Protein AF-A0A524L1S5-F1 (afdb_monomer)

Solvent-accessible surface area (backbone atoms only — not comparable to full-atom values): 5435 Å² total; per-residue (Å²): 133,85,81,81,80,80,75,68,76,81,81,67,52,75,66,56,47,50,51,57,49,55,63,69,69,55,66,96,44,78,67,49,53,54,50,49,55,50,50,51,53,50,52,52,39,72,77,48,46,58,50,94,55,57,34,98,87,64,46,72,30,88,37,53,85,41,93,26,76,68,30,49,54,50,51,50,52,54,50,53,50,54,52,54,63,74,76,105
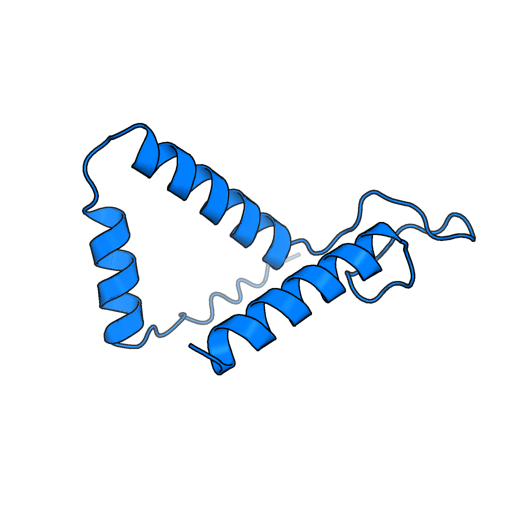
pLDDT: mean 77.1, std 11.75, range [38.56, 91.5]

Secondary structure (DSSP, 8-state):
-------------HHHHHHHHHHHTPPS-HHHHHHHHHHHHHHHHHH---EEEEPTTS-EESSTTSS-HHHHHHHHHHHHHHHHHHH-

Radius of gyration: 17.4 Å; Cα contacts (8 Å, |Δi|>4): 46; chains: 1; bounding box: 39×46×43 Å

Foldseek 3Di:
DDPPDPPPVPDDDPVRVVVVVVLVPDPDDPVNVVVVVVVVVVVVCVVQQWDPDADPVRHGDNHLPPPDPVSVVVVVVVVVVVVVVVVD

Sequence (88 aa):
MPVTSVAEALVLSQEEWRLVRSLREVPPSPLRDRLCDLLEGLVYFAANPRCRELQADGAPCDNVHMPCDRCQKTLDLVGNLRARLREA

Structure (mmCIF, N/CA/C/O backbone):
data_AF-A0A524L1S5-F1
#
_entry.id   AF-A0A524L1S5-F1
#
loop_
_atom_site.group_PDB
_atom_site.id
_atom_site.type_symbol
_atom_site.label_atom_id
_atom_site.label_alt_id
_atom_site.label_comp_id
_atom_site.label_asym_id
_atom_site.label_entity_id
_atom_site.label_seq_id
_atom_site.pdbx_PDB_ins_code
_atom_site.Cartn_x
_atom_site.Cartn_y
_atom_site.Cartn_z
_atom_site.occupancy
_atom_site.B_iso_or_equiv
_atom_site.auth_seq_id
_atom_site.auth_comp_id
_atom_site.auth_asym_id
_atom_site.auth_atom_id
_atom_site.pdbx_PDB_model_num
ATOM 1 N N .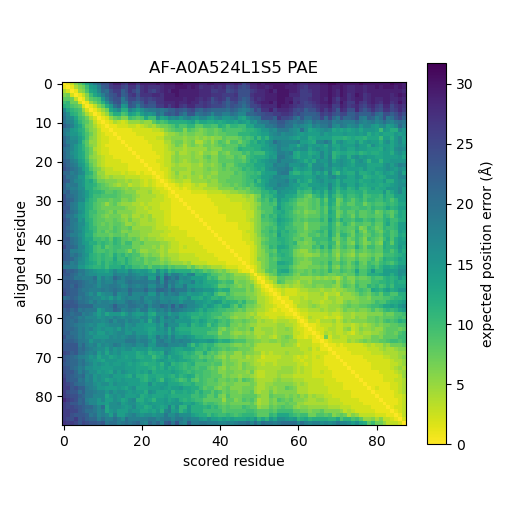 MET A 1 1 ? 8.873 -31.180 -4.985 1.00 38.56 1 MET A N 1
ATOM 2 C CA . MET A 1 1 ? 9.514 -29.973 -4.424 1.00 38.56 1 MET A CA 1
ATOM 3 C C . MET A 1 1 ? 8.618 -29.486 -3.298 1.00 38.56 1 MET A C 1
ATOM 5 O O . MET A 1 1 ? 7.498 -29.094 -3.607 1.00 38.56 1 MET A O 1
ATOM 9 N N . PRO A 1 2 ? 8.998 -29.636 -2.019 1.00 41.12 2 PRO A N 1
ATOM 10 C CA . PRO A 1 2 ? 8.151 -29.195 -0.921 1.00 41.12 2 PRO A CA 1
ATOM 11 C C . PRO A 1 2 ? 8.185 -27.665 -0.871 1.00 41.12 2 PRO A C 1
ATOM 13 O O . PRO A 1 2 ? 9.252 -27.057 -0.887 1.00 41.12 2 PRO A O 1
ATOM 16 N N . VAL A 1 3 ? 7.006 -27.050 -0.871 1.00 48.91 3 VAL A N 1
ATOM 17 C CA . VAL A 1 3 ? 6.845 -25.610 -0.675 1.00 48.91 3 VAL A CA 1
ATOM 18 C C . VAL A 1 3 ? 7.088 -25.362 0.809 1.00 48.91 3 VAL A C 1
ATOM 20 O O . VAL A 1 3 ? 6.247 -25.701 1.641 1.00 48.91 3 VAL A O 1
ATOM 23 N N . THR A 1 4 ? 8.270 -24.869 1.167 1.00 40.91 4 THR A N 1
ATOM 24 C CA . THR A 1 4 ? 8.598 -24.537 2.554 1.00 40.91 4 THR A CA 1
ATOM 25 C C . THR A 1 4 ? 7.787 -23.305 2.947 1.00 40.91 4 THR A C 1
ATOM 27 O O . THR A 1 4 ? 8.140 -22.174 2.625 1.00 40.91 4 THR A O 1
ATOM 30 N N . SER A 1 5 ? 6.644 -23.540 3.588 1.00 49.12 5 SER A N 1
ATOM 31 C CA . SER A 1 5 ? 5.858 -22.521 4.275 1.00 49.12 5 SER A CA 1
ATOM 32 C C . SER A 1 5 ? 6.705 -21.947 5.407 1.00 49.12 5 SER A C 1
ATOM 34 O O . SER A 1 5 ? 6.844 -22.560 6.462 1.00 49.12 5 SER A O 1
ATOM 36 N N . VAL A 1 6 ? 7.282 -20.768 5.188 1.00 47.19 6 VAL A N 1
ATOM 37 C CA . VAL A 1 6 ? 7.741 -19.913 6.284 1.00 47.19 6 VAL A CA 1
ATOM 38 C C . VAL A 1 6 ? 6.565 -19.015 6.648 1.00 47.19 6 VAL A C 1
ATOM 40 O O . VAL A 1 6 ? 6.538 -17.829 6.342 1.00 47.19 6 VAL A O 1
ATOM 43 N N . ALA A 1 7 ? 5.534 -19.604 7.254 1.00 51.75 7 ALA A N 1
ATOM 44 C CA . ALA A 1 7 ? 4.630 -18.830 8.091 1.00 51.75 7 ALA A CA 1
ATOM 45 C C . ALA A 1 7 ? 5.339 -18.640 9.435 1.00 51.75 7 ALA A C 1
ATOM 47 O O . ALA A 1 7 ? 5.029 -19.302 10.424 1.00 51.75 7 ALA A O 1
ATOM 48 N N . GLU A 1 8 ? 6.350 -17.772 9.447 1.00 52.56 8 GLU A N 1
ATOM 49 C CA . GLU A 1 8 ? 6.795 -17.152 10.688 1.00 52.56 8 GLU A CA 1
ATOM 50 C C . GLU A 1 8 ? 5.541 -16.486 11.257 1.00 52.56 8 GLU A C 1
ATOM 52 O O . GLU A 1 8 ? 4.946 -15.621 10.610 1.00 52.56 8 GLU A O 1
ATOM 57 N N . ALA A 1 9 ? 5.030 -17.002 12.375 1.00 57.84 9 ALA A N 1
ATOM 58 C CA . ALA A 1 9 ? 3.815 -16.477 12.972 1.00 57.84 9 ALA A CA 1
ATOM 59 C C . ALA A 1 9 ? 4.083 -15.009 13.311 1.00 57.84 9 ALA A C 1
ATOM 61 O O . ALA A 1 9 ? 4.818 -14.713 14.248 1.00 57.84 9 ALA A O 1
ATOM 62 N N . LEU A 1 10 ? 3.548 -14.101 12.494 1.00 69.88 10 LEU A N 1
ATOM 63 C CA . LEU A 1 10 ? 3.766 -12.671 12.633 1.00 69.88 10 LEU A CA 1
ATOM 64 C C . LEU A 1 10 ? 3.143 -12.236 13.966 1.00 69.88 10 LEU A C 1
ATOM 66 O O . LEU A 1 10 ? 1.921 -12.116 14.086 1.00 69.88 10 LEU A O 1
ATOM 70 N N . VAL A 1 11 ? 3.972 -12.074 14.998 1.00 83.19 11 VAL A N 1
ATOM 71 C CA . VAL A 1 11 ? 3.515 -11.635 16.317 1.00 83.19 11 VAL A CA 1
ATOM 72 C C . VAL A 1 11 ? 3.306 -10.130 16.251 1.00 83.19 11 VAL A C 1
ATOM 74 O O . VAL A 1 11 ? 4.246 -9.355 16.397 1.00 83.19 11 VAL A O 1
ATOM 77 N N . LEU A 1 12 ? 2.062 -9.722 16.006 1.00 81.06 12 LEU A N 1
ATOM 78 C CA . LEU A 1 12 ? 1.671 -8.319 16.080 1.00 81.06 12 LEU A CA 1
ATOM 79 C C . LEU A 1 12 ? 1.714 -7.847 17.540 1.00 81.06 12 LEU A C 1
ATOM 81 O O . LEU A 1 12 ? 1.237 -8.533 18.452 1.00 81.06 12 LEU A O 1
ATOM 85 N N . SER A 1 13 ? 2.234 -6.646 17.756 1.00 88.81 13 SER A N 1
ATOM 86 C CA . SER A 1 13 ? 2.096 -5.906 19.007 1.00 88.81 13 SER A CA 1
ATOM 87 C C . SER A 1 13 ? 0.623 -5.615 19.320 1.00 88.81 13 SER A C 1
ATOM 89 O O . SER A 1 13 ? -0.269 -5.729 18.474 1.00 88.81 13 SER A O 1
ATOM 91 N N . GLN A 1 14 ? 0.333 -5.206 20.556 1.00 87.81 14 GLN A N 1
ATOM 92 C CA . GLN A 1 14 ? -1.039 -4.888 20.959 1.00 87.81 14 GLN A CA 1
ATOM 93 C C . GLN A 1 14 ? -1.635 -3.721 20.150 1.00 87.81 14 GLN A C 1
ATOM 95 O O . GLN A 1 14 ? -2.836 -3.703 19.879 1.00 87.81 14 GLN A O 1
ATOM 100 N N . GLU A 1 15 ? -0.809 -2.747 19.775 1.00 86.50 15 GLU A N 1
ATOM 101 C CA . GLU A 1 15 ? -1.223 -1.581 18.991 1.00 86.50 15 GLU A CA 1
ATOM 102 C C . GLU A 1 15 ? -1.520 -1.966 17.541 1.00 86.50 15 GLU A C 1
ATOM 104 O O . GLU A 1 15 ? -2.569 -1.596 17.012 1.00 86.50 15 GLU A O 1
ATOM 109 N N . GLU A 1 16 ? -0.669 -2.795 16.933 1.00 84.31 16 GLU A N 1
ATOM 110 C CA . GLU A 1 16 ? -0.901 -3.343 15.593 1.00 84.31 16 GLU A CA 1
ATOM 111 C C . GLU A 1 16 ? -2.165 -4.210 15.553 1.00 84.31 16 GLU A C 1
ATOM 113 O O . GLU A 1 16 ? -2.980 -4.081 14.638 1.00 84.31 16 GLU A O 1
ATOM 118 N N . TRP A 1 17 ? -2.401 -5.029 16.583 1.00 87.50 17 TRP A N 1
ATOM 119 C CA . TRP A 1 17 ? -3.643 -5.791 16.715 1.00 87.50 17 TRP A CA 1
ATOM 120 C C . TRP A 1 17 ? -4.877 -4.898 16.805 1.00 87.50 17 TRP A C 1
ATOM 122 O O . TRP A 1 17 ? -5.889 -5.189 16.162 1.00 87.50 17 TRP A O 1
ATOM 132 N N . ARG A 1 18 ? -4.812 -3.809 17.584 1.00 88.62 18 ARG A N 1
ATOM 133 C CA . ARG A 1 18 ? -5.910 -2.836 17.666 1.00 88.62 18 ARG A CA 1
ATOM 134 C C . ARG A 1 18 ? -6.178 -2.204 16.307 1.00 88.62 18 ARG A C 1
ATOM 136 O O . ARG A 1 18 ? -7.335 -2.136 15.912 1.00 88.62 18 ARG A O 1
ATOM 143 N N . LEU A 1 19 ? -5.140 -1.803 15.577 1.00 83.75 19 LEU A N 1
ATOM 144 C CA . LEU A 1 19 ? -5.284 -1.231 14.239 1.00 83.75 19 LEU A CA 1
ATOM 145 C C . LEU A 1 19 ? -5.954 -2.215 13.269 1.00 83.75 19 LEU A C 1
ATOM 147 O O . LEU A 1 19 ? -6.958 -1.873 12.645 1.00 83.75 19 LEU A O 1
ATOM 151 N N . VAL A 1 20 ? -5.443 -3.446 13.177 1.00 83.44 20 VAL A N 1
ATOM 152 C CA . VAL A 1 20 ? -5.999 -4.489 12.297 1.00 83.44 20 VAL A CA 1
ATOM 153 C C . VAL A 1 20 ? -7.458 -4.781 12.646 1.00 83.44 20 VAL A C 1
ATOM 155 O O . VAL A 1 20 ? -8.301 -4.919 11.757 1.00 83.44 20 VAL A O 1
ATOM 158 N N . ARG A 1 21 ? -7.779 -4.849 13.941 1.00 85.38 21 ARG A N 1
ATOM 159 C CA . ARG A 1 21 ? -9.148 -5.060 14.413 1.00 85.38 21 ARG A CA 1
ATOM 160 C C . ARG A 1 21 ? -10.064 -3.895 14.037 1.00 85.38 21 ARG A C 1
ATOM 162 O O . ARG A 1 21 ? -11.120 -4.142 13.464 1.00 85.38 21 ARG A O 1
ATOM 169 N N . SER A 1 22 ? -9.643 -2.656 14.282 1.00 85.12 22 SER A N 1
ATOM 170 C CA . SER A 1 22 ? -10.409 -1.461 13.918 1.00 85.12 22 SER A CA 1
ATOM 171 C C . SER A 1 22 ? -10.692 -1.398 12.419 1.00 85.12 22 SER A C 1
ATOM 173 O O . SER A 1 22 ? -11.806 -1.070 12.031 1.00 85.12 22 SER A O 1
ATOM 175 N N . LEU A 1 23 ? -9.722 -1.771 11.574 1.00 79.44 23 LEU A N 1
ATOM 176 C CA . LEU A 1 23 ? -9.905 -1.839 10.119 1.00 79.44 23 LEU A CA 1
ATOM 177 C C . LEU A 1 23 ? -10.936 -2.901 9.701 1.00 79.44 23 LEU A C 1
ATOM 179 O O . LEU A 1 23 ? -11.708 -2.670 8.773 1.00 79.44 23 LEU A O 1
ATOM 183 N N . ARG A 1 24 ? -10.983 -4.050 10.388 1.00 81.19 24 ARG A N 1
ATOM 184 C CA . ARG A 1 24 ? -11.974 -5.114 10.133 1.00 81.19 24 ARG A CA 1
ATOM 185 C C . ARG A 1 24 ? -13.388 -4.742 10.568 1.00 81.19 24 ARG A C 1
ATOM 187 O O . ARG A 1 24 ? -14.346 -5.201 9.954 1.00 81.19 24 ARG A O 1
ATOM 194 N N . GLU A 1 25 ? -13.512 -3.953 11.628 1.00 87.19 25 GLU A N 1
ATOM 195 C CA . GLU A 1 25 ? -14.800 -3.532 12.187 1.00 87.19 25 GLU A CA 1
ATOM 196 C C . GLU A 1 25 ? -15.426 -2.351 11.416 1.00 87.19 25 GLU A C 1
ATOM 198 O O . GLU A 1 25 ? -16.567 -1.981 11.692 1.00 87.19 25 GLU A O 1
ATOM 203 N N . VAL A 1 26 ? -14.731 -1.784 10.415 1.00 82.69 26 VAL A N 1
ATOM 204 C CA . VAL A 1 26 ? -15.270 -0.707 9.569 1.00 82.69 26 VAL A CA 1
ATOM 205 C C . VAL A 1 26 ? -16.504 -1.203 8.792 1.00 82.69 26 VAL A C 1
ATOM 207 O O . VAL A 1 26 ? -16.394 -2.145 7.995 1.00 82.69 26 VAL A O 1
ATOM 210 N N . PRO A 1 27 ? -17.678 -0.557 8.952 1.00 87.50 27 PRO A N 1
ATOM 211 C CA . PRO A 1 27 ? -18.881 -0.922 8.214 1.00 87.50 27 PRO A CA 1
ATOM 212 C C . PRO A 1 27 ? -18.684 -0.822 6.693 1.00 87.50 27 PRO A C 1
ATOM 214 O O . PRO A 1 27 ? -17.919 0.032 6.227 1.00 87.50 27 PRO A O 1
ATOM 217 N N . PRO A 1 28 ? -19.395 -1.642 5.893 1.00 88.25 28 PRO A N 1
ATOM 218 C CA . PRO A 1 28 ? -19.371 -1.525 4.440 1.00 88.25 28 PRO A CA 1
ATOM 219 C C . PRO A 1 28 ? -19.685 -0.101 3.989 1.00 88.25 28 PRO A C 1
ATOM 221 O O . PRO A 1 28 ? -20.719 0.464 4.341 1.00 88.25 28 PRO A O 1
ATOM 224 N N . SER A 1 29 ? -18.767 0.489 3.232 1.00 90.06 29 SER A N 1
ATOM 225 C CA . SER A 1 29 ? -18.900 1.833 2.683 1.00 90.06 29 SER A CA 1
ATOM 226 C C . SER A 1 29 ? -17.951 1.998 1.493 1.00 90.06 29 SER A C 1
ATOM 228 O O . SER A 1 29 ? -16.908 1.341 1.462 1.00 90.06 29 SER A O 1
ATOM 230 N N . PRO A 1 30 ? -18.232 2.926 0.561 1.00 91.50 30 PRO A N 1
ATOM 231 C CA . PRO A 1 30 ? -17.332 3.194 -0.561 1.00 91.50 30 PRO A CA 1
ATOM 232 C C . PRO A 1 30 ? -15.904 3.558 -0.126 1.00 91.50 30 PRO A C 1
ATOM 234 O O . PRO A 1 30 ? -14.937 3.215 -0.801 1.00 91.50 30 PRO A O 1
ATOM 237 N N . LEU A 1 31 ? -15.757 4.238 1.018 1.00 84.56 31 LEU A N 1
ATOM 238 C CA . LEU A 1 31 ? -14.450 4.587 1.573 1.00 84.56 31 LEU A CA 1
ATOM 239 C C . LEU A 1 31 ? -13.703 3.354 2.095 1.00 84.56 31 LEU A C 1
ATOM 241 O O . LEU A 1 31 ? -12.503 3.234 1.853 1.00 84.56 31 LEU A O 1
ATOM 245 N N . ARG A 1 32 ? -14.403 2.440 2.782 1.00 86.50 32 ARG A N 1
ATO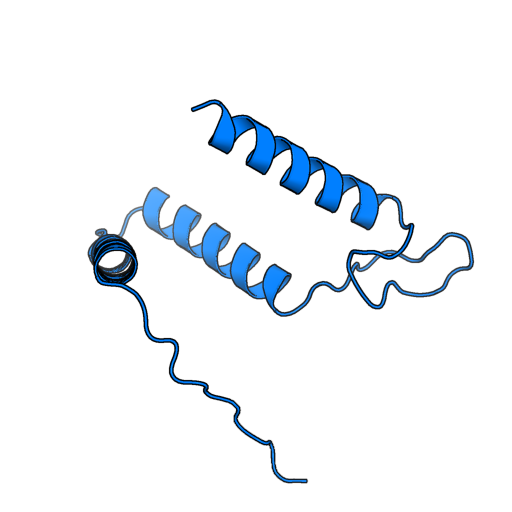M 246 C CA . ARG A 1 32 ? -13.825 1.166 3.228 1.00 86.50 32 ARG A CA 1
ATOM 247 C C . ARG A 1 32 ? -13.305 0.375 2.037 1.00 86.50 32 ARG A C 1
ATOM 249 O O . ARG A 1 32 ? -12.168 -0.073 2.073 1.00 86.50 32 A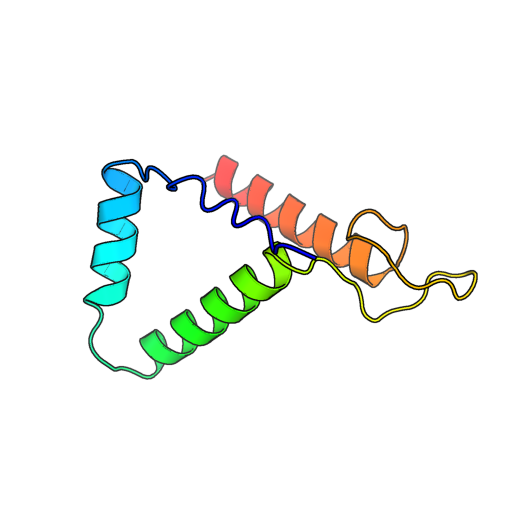RG A O 1
ATOM 256 N N . ASP A 1 33 ? -14.111 0.242 0.990 1.00 87.12 33 ASP A N 1
ATOM 257 C CA . ASP A 1 33 ? -13.739 -0.548 -0.184 1.00 87.12 33 ASP A CA 1
ATOM 258 C C . ASP A 1 33 ? -12.508 0.061 -0.876 1.00 87.12 33 ASP A C 1
ATOM 260 O O . ASP A 1 33 ? -11.539 -0.641 -1.152 1.00 87.12 33 ASP A O 1
ATOM 264 N N . ARG A 1 34 ? -12.458 1.395 -1.004 1.00 85.81 34 ARG A N 1
ATOM 265 C CA . ARG A 1 34 ? -11.281 2.104 -1.529 1.00 85.81 34 ARG A CA 1
ATOM 266 C C . ARG A 1 34 ? -10.023 1.895 -0.680 1.00 85.81 34 ARG A C 1
ATOM 268 O O . ARG A 1 34 ? -8.922 1.809 -1.221 1.00 85.81 34 ARG A O 1
ATOM 275 N N . LEU A 1 35 ? -10.173 1.858 0.644 1.00 84.06 35 LEU A N 1
ATOM 276 C CA . LEU A 1 35 ? -9.070 1.594 1.565 1.00 84.06 35 LEU A CA 1
ATOM 277 C C . LEU A 1 35 ? -8.590 0.141 1.454 1.00 84.06 35 LEU A C 1
ATOM 279 O O . LEU A 1 35 ? -7.385 -0.092 1.457 1.00 84.06 35 LEU A O 1
ATOM 283 N N . CYS A 1 36 ? -9.509 -0.818 1.318 1.00 85.12 36 CYS A N 1
ATOM 284 C CA . CYS A 1 36 ? -9.183 -2.220 1.069 1.00 85.12 36 CYS A CA 1
ATOM 285 C C . CYS A 1 36 ? -8.401 -2.389 -0.239 1.00 85.12 36 CYS A C 1
ATOM 287 O O . CYS A 1 36 ? -7.325 -2.979 -0.198 1.00 85.12 36 CYS A O 1
ATOM 289 N N . ASP A 1 37 ? -8.864 -1.795 -1.345 1.00 85.06 37 ASP A N 1
ATOM 290 C CA . ASP A 1 37 ? -8.163 -1.827 -2.639 1.00 85.06 37 ASP A CA 1
ATOM 291 C C . ASP A 1 37 ? -6.734 -1.271 -2.522 1.00 85.06 37 ASP A C 1
ATOM 293 O O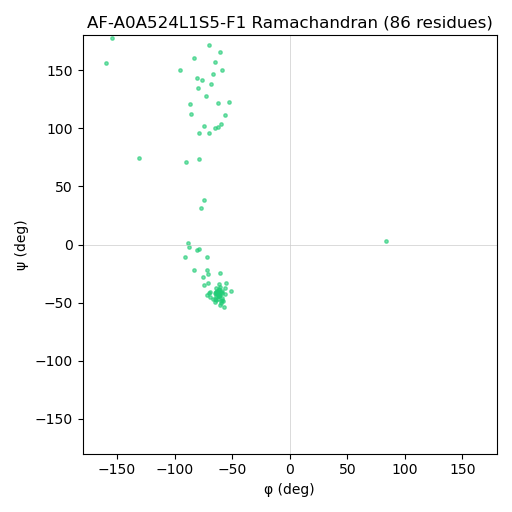 . ASP A 1 37 ? -5.775 -1.824 -3.067 1.00 85.06 37 ASP A O 1
ATOM 297 N N . LEU A 1 38 ? -6.577 -0.162 -1.788 1.00 83.50 38 LEU A N 1
ATOM 298 C CA . LEU A 1 38 ? -5.275 0.461 -1.563 1.00 83.50 38 LEU A CA 1
ATOM 299 C C . LEU A 1 38 ? -4.347 -0.451 -0.751 1.00 83.50 38 LEU A C 1
ATOM 301 O O . LEU A 1 38 ? -3.180 -0.613 -1.112 1.00 83.50 38 LEU A O 1
ATOM 305 N N . LEU A 1 39 ? -4.847 -1.029 0.345 1.00 83.19 39 LEU A N 1
ATOM 306 C CA . LEU A 1 39 ? -4.075 -1.929 1.201 1.00 83.19 39 LEU A CA 1
ATOM 307 C C . LEU A 1 39 ? -3.690 -3.211 0.459 1.00 83.19 39 LEU A C 1
ATOM 309 O O . LEU A 1 39 ? -2.545 -3.643 0.561 1.00 83.19 39 LEU A O 1
ATOM 313 N N . GLU A 1 40 ? -4.600 -3.787 -0.324 1.00 82.31 40 GLU A N 1
ATOM 314 C CA . GLU A 1 40 ? -4.327 -4.963 -1.149 1.00 82.31 40 GLU A CA 1
ATOM 315 C C . GLU A 1 40 ? -3.248 -4.666 -2.196 1.00 82.31 40 GLU A C 1
ATOM 317 O O . GLU A 1 40 ? -2.268 -5.406 -2.305 1.00 82.31 40 GLU A O 1
ATOM 322 N N . GLY A 1 41 ? -3.359 -3.533 -2.898 1.00 78.69 41 GLY A N 1
ATOM 323 C CA . GLY A 1 41 ? -2.342 -3.086 -3.849 1.00 78.69 41 GLY A CA 1
ATOM 324 C C . GLY A 1 41 ? -0.973 -2.866 -3.197 1.00 78.69 41 GLY A C 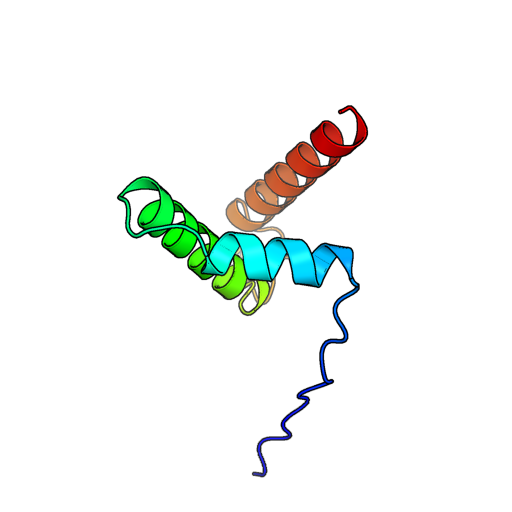1
ATOM 325 O O . GLY A 1 41 ? 0.052 -3.264 -3.757 1.00 78.69 41 GLY A O 1
ATOM 326 N N . LEU A 1 42 ? -0.945 -2.283 -1.995 1.00 79.75 42 LEU A N 1
ATOM 327 C CA . LEU A 1 42 ? 0.287 -2.057 -1.240 1.00 79.75 42 LEU A CA 1
ATOM 328 C C . LEU A 1 42 ? 0.935 -3.374 -0.792 1.00 79.75 42 LEU A C 1
ATOM 330 O O . LEU A 1 42 ? 2.139 -3.550 -0.974 1.00 79.75 42 LEU A O 1
ATOM 334 N N . VAL A 1 43 ? 0.150 -4.303 -0.239 1.00 79.75 43 VAL A N 1
ATOM 335 C CA . VAL A 1 43 ? 0.628 -5.629 0.183 1.00 79.75 43 VAL A CA 1
ATOM 336 C C . VAL A 1 43 ? 1.152 -6.413 -1.017 1.00 79.75 43 VAL A C 1
ATOM 338 O O . VAL A 1 43 ? 2.241 -6.984 -0.948 1.00 79.75 43 VAL A O 1
ATOM 341 N N . TYR A 1 44 ? 0.427 -6.394 -2.138 1.00 75.06 44 TYR A N 1
ATOM 342 C CA . TYR A 1 44 ? 0.859 -7.046 -3.369 1.00 75.06 44 TYR A CA 1
ATOM 343 C C . TYR A 1 44 ? 2.200 -6.493 -3.863 1.00 75.06 44 TYR A C 1
ATOM 345 O O . TYR A 1 44 ? 3.096 -7.271 -4.195 1.00 75.06 44 TYR A O 1
ATOM 353 N N . PHE A 1 45 ? 2.357 -5.165 -3.878 1.00 72.44 45 PHE A N 1
ATOM 354 C CA . PHE A 1 45 ? 3.604 -4.511 -4.273 1.00 72.44 45 PHE A CA 1
ATOM 355 C C . PHE A 1 45 ? 4.761 -4.847 -3.324 1.00 72.44 45 PHE A C 1
ATOM 357 O O . PHE A 1 45 ? 5.852 -5.171 -3.786 1.00 72.44 45 PHE A O 1
ATOM 364 N N . ALA A 1 46 ? 4.527 -4.819 -2.008 1.00 72.69 46 ALA A N 1
ATOM 365 C CA . ALA A 1 46 ? 5.541 -5.164 -1.014 1.00 72.69 46 ALA A CA 1
ATOM 366 C C . ALA A 1 46 ? 6.017 -6.621 -1.151 1.00 72.69 46 ALA A C 1
ATOM 368 O O . ALA A 1 46 ? 7.210 -6.891 -1.033 1.00 72.69 46 ALA A O 1
ATOM 369 N N . ALA A 1 47 ? 5.102 -7.549 -1.449 1.00 70.38 47 ALA A N 1
ATOM 370 C CA . ALA A 1 47 ? 5.428 -8.954 -1.687 1.00 70.38 47 ALA A CA 1
ATOM 371 C C . ALA A 1 47 ? 6.075 -9.200 -3.064 1.00 70.38 47 ALA A C 1
ATOM 373 O O . ALA A 1 47 ? 6.845 -10.145 -3.226 1.00 70.38 47 ALA A O 1
ATOM 374 N N . 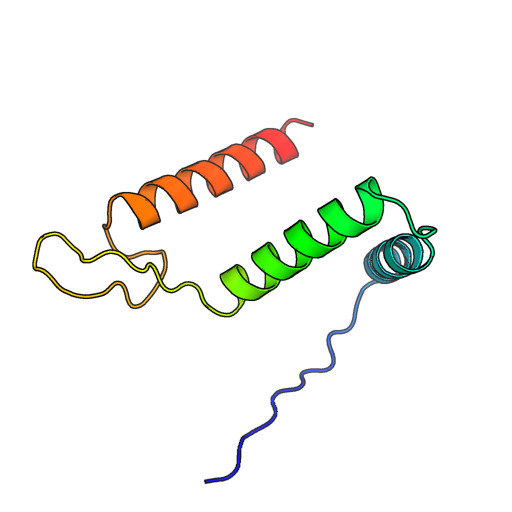ASN A 1 48 ? 5.769 -8.365 -4.061 1.00 68.75 48 ASN A N 1
ATOM 375 C CA . ASN A 1 48 ? 6.235 -8.511 -5.439 1.00 68.75 48 ASN A CA 1
ATOM 376 C C . ASN A 1 48 ? 6.809 -7.184 -5.962 1.00 68.75 48 ASN A C 1
ATOM 378 O O . ASN A 1 48 ? 6.181 -6.540 -6.808 1.00 68.75 48 ASN A O 1
ATOM 382 N N . PRO A 1 49 ? 8.021 -6.788 -5.528 1.00 64.38 49 PRO A N 1
ATOM 383 C CA . PRO A 1 49 ? 8.656 -5.521 -5.902 1.00 64.38 49 PRO A CA 1
ATOM 384 C C . PRO A 1 49 ? 9.206 -5.530 -7.343 1.00 64.38 49 PRO A C 1
ATOM 386 O O . PRO A 1 49 ? 10.291 -5.019 -7.616 1.00 64.38 49 PRO A O 1
ATOM 389 N N . ARG A 1 50 ? 8.488 -6.148 -8.287 1.00 67.31 50 ARG A N 1
ATOM 390 C CA . ARG A 1 50 ? 8.883 -6.231 -9.695 1.00 67.31 50 ARG A CA 1
ATOM 391 C C . ARG A 1 50 ? 8.388 -4.994 -10.427 1.00 67.31 50 ARG A C 1
ATOM 393 O O . ARG A 1 50 ? 7.184 -4.734 -10.485 1.00 67.31 50 ARG A O 1
ATOM 400 N N . CYS A 1 51 ? 9.310 -4.247 -11.021 1.00 72.94 51 CYS A N 1
ATOM 401 C CA . CYS A 1 51 ? 8.941 -3.207 -11.969 1.00 72.94 51 CYS A CA 1
ATOM 402 C C . CYS A 1 51 ? 8.639 -3.855 -13.326 1.00 72.94 51 CYS A C 1
ATOM 404 O O . CYS A 1 51 ? 9.383 -4.720 -13.780 1.00 72.94 51 CYS A O 1
ATOM 406 N N . ARG A 1 52 ? 7.538 -3.449 -13.972 1.00 68.75 52 ARG A N 1
ATOM 407 C CA . ARG A 1 52 ? 7.167 -3.927 -15.319 1.00 68.75 52 ARG A CA 1
ATOM 408 C C . ARG A 1 52 ? 7.948 -3.237 -16.444 1.00 68.75 52 ARG A C 1
ATOM 410 O O . ARG A 1 52 ? 7.738 -3.574 -17.602 1.00 68.75 52 ARG A O 1
ATOM 417 N N . GLU A 1 53 ? 8.789 -2.263 -16.107 1.00 74.50 53 GLU A N 1
ATOM 418 C CA . GLU A 1 53 ? 9.647 -1.565 -17.064 1.00 74.50 53 GLU A CA 1
ATOM 419 C C . GLU A 1 53 ? 10.933 -2.349 -17.328 1.00 74.50 53 GLU A C 1
ATOM 421 O O . GLU A 1 53 ? 11.355 -3.182 -16.519 1.00 74.50 53 GLU A O 1
ATOM 426 N N . LEU A 1 54 ? 11.567 -2.023 -18.450 1.00 77.00 54 LEU A N 1
ATOM 427 C CA . LEU A 1 54 ? 12.927 -2.442 -18.754 1.00 77.00 54 LEU A CA 1
ATOM 428 C C . LEU A 1 54 ? 13.913 -1.344 -18.340 1.00 77.00 54 LEU A C 1
ATOM 430 O O . LEU A 1 54 ? 13.597 -0.153 -18.348 1.00 77.00 54 LEU A O 1
ATOM 434 N N . GLN A 1 55 ? 15.113 -1.762 -17.969 1.00 79.44 55 GLN A N 1
ATOM 435 C CA . GLN A 1 55 ? 16.268 -0.895 -17.781 1.00 79.44 55 GLN A CA 1
ATOM 436 C C . GLN A 1 55 ? 16.763 -0.357 -19.134 1.00 79.44 55 GLN A C 1
ATOM 438 O O . GLN A 1 55 ? 16.311 -0.789 -20.196 1.00 79.44 55 GLN A O 1
ATOM 443 N N . ALA A 1 56 ? 17.706 0.590 -19.109 1.00 78.94 56 ALA A N 1
ATOM 444 C CA . ALA A 1 56 ? 18.246 1.212 -20.323 1.00 78.94 56 ALA A CA 1
ATOM 445 C C . ALA A 1 56 ? 18.924 0.209 -21.281 1.00 78.94 56 ALA A C 1
ATOM 447 O O . ALA A 1 56 ? 18.997 0.454 -22.482 1.00 78.94 56 ALA A O 1
ATOM 448 N N . ASP A 1 57 ? 19.392 -0.922 -20.755 1.00 80.81 57 ASP A N 1
ATOM 449 C CA . ASP A 1 57 ? 19.972 -2.042 -21.500 1.00 80.81 57 ASP A CA 1
ATOM 450 C C . ASP A 1 57 ? 18.928 -3.080 -21.964 1.00 80.81 57 ASP A C 1
ATOM 452 O O . ASP A 1 57 ? 19.278 -4.076 -22.596 1.00 80.81 57 ASP A O 1
ATOM 456 N N . GLY A 1 58 ? 17.644 -2.855 -21.670 1.00 80.31 58 GLY A N 1
ATOM 457 C CA . GLY A 1 58 ? 16.551 -3.765 -21.997 1.00 80.31 58 GLY A CA 1
ATOM 458 C C . GLY A 1 58 ? 16.342 -4.902 -20.991 1.00 80.31 58 GLY A C 1
ATOM 459 O O . GLY A 1 58 ? 15.466 -5.736 -21.220 1.00 80.31 58 GLY A O 1
ATOM 460 N N . ALA A 1 59 ? 17.093 -4.959 -19.885 1.00 80.56 59 ALA A N 1
ATOM 461 C CA . ALA A 1 59 ? 16.902 -5.977 -18.856 1.00 80.56 59 ALA A CA 1
ATOM 462 C C . ALA A 1 59 ? 15.661 -5.680 -17.986 1.00 80.56 59 ALA A C 1
ATOM 464 O O . ALA A 1 59 ? 15.407 -4.521 -17.650 1.00 80.56 59 ALA A O 1
ATOM 465 N N . PRO A 1 60 ? 14.877 -6.693 -17.572 1.00 77.94 60 PRO A N 1
ATOM 466 C CA . PRO A 1 60 ? 13.804 -6.489 -16.603 1.00 77.94 60 PRO A CA 1
ATOM 467 C C . PRO A 1 60 ? 14.369 -6.063 -15.241 1.00 77.94 60 PRO A C 1
ATOM 469 O O . PRO A 1 60 ? 15.525 -6.325 -14.907 1.00 77.94 60 PRO A O 1
ATOM 472 N N . CYS A 1 61 ? 13.553 -5.402 -14.425 1.00 79.00 61 CYS A N 1
ATOM 473 C CA . CYS A 1 61 ? 13.945 -5.072 -13.058 1.00 79.00 61 CYS A CA 1
ATOM 474 C C . CYS A 1 61 ? 13.630 -6.230 -12.107 1.00 79.00 61 CYS A C 1
ATOM 476 O O . CYS A 1 61 ? 12.462 -6.485 -11.800 1.00 79.00 61 CYS A O 1
ATOM 478 N N . ASP A 1 62 ? 14.667 -6.870 -11.573 1.00 73.50 62 ASP A N 1
ATOM 479 C CA . ASP A 1 62 ? 14.509 -7.969 -10.613 1.00 73.50 62 ASP A CA 1
ATOM 480 C C . ASP A 1 62 ? 14.008 -7.501 -9.236 1.00 73.50 62 ASP A C 1
ATOM 482 O O . ASP A 1 62 ? 13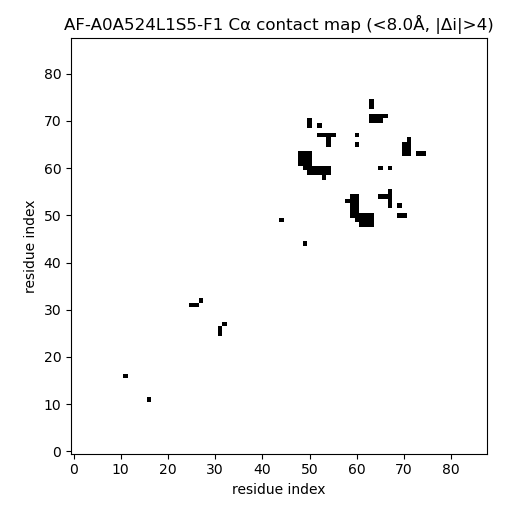.385 -8.269 -8.500 1.00 73.50 62 ASP A O 1
ATOM 486 N N . ASN A 1 63 ? 14.256 -6.235 -8.882 1.00 74.50 63 ASN A N 1
ATOM 487 C CA . ASN A 1 63 ? 13.760 -5.593 -7.664 1.00 74.50 63 ASN A CA 1
ATOM 488 C C . ASN A 1 63 ? 13.663 -4.057 -7.817 1.00 74.50 63 ASN A C 1
ATOM 490 O O . ASN A 1 63 ? 14.034 -3.485 -8.844 1.00 74.50 63 ASN A O 1
ATOM 494 N N . VAL A 1 64 ? 13.169 -3.378 -6.776 1.00 72.50 64 VAL A N 1
ATOM 495 C CA . VAL A 1 64 ? 12.960 -1.916 -6.750 1.00 72.50 64 VAL A CA 1
ATOM 496 C C . VAL A 1 64 ? 14.236 -1.074 -6.667 1.00 72.50 64 VAL A C 1
ATOM 498 O O . VAL A 1 64 ? 14.150 0.134 -6.847 1.00 72.50 64 VAL A O 1
ATOM 501 N N . HIS A 1 65 ? 15.403 -1.667 -6.407 1.00 78.56 65 HIS A N 1
ATOM 502 C CA . HIS A 1 65 ? 16.687 -0.954 -6.359 1.00 78.56 65 HIS A CA 1
ATOM 503 C C . HIS A 1 65 ? 17.376 -0.856 -7.723 1.00 78.56 65 HIS A C 1
ATOM 505 O O . HIS A 1 65 ? 18.439 -0.247 -7.824 1.00 78.56 65 HIS A O 1
ATOM 511 N N . MET A 1 66 ? 16.787 -1.440 -8.770 1.00 80.94 66 MET A N 1
ATOM 512 C CA . MET A 1 66 ? 17.314 -1.314 -10.127 1.00 80.94 66 MET A CA 1
ATOM 513 C C . MET A 1 66 ? 17.186 0.136 -10.621 1.00 80.94 66 MET A C 1
ATOM 515 O O . MET A 1 66 ? 16.203 0.803 -10.288 1.00 80.94 66 MET A O 1
ATOM 519 N N . PRO A 1 67 ? 18.128 0.632 -11.445 1.00 77.69 67 PRO A N 1
ATOM 520 C CA . PRO A 1 67 ? 18.232 2.047 -11.822 1.00 77.69 67 PRO A CA 1
ATOM 521 C C . PRO A 1 67 ? 17.199 2.479 -12.880 1.00 77.69 67 PRO A C 1
ATOM 523 O O . PRO A 1 67 ? 17.468 3.331 -13.721 1.00 77.69 67 PRO A O 1
ATOM 526 N N . CYS A 1 68 ? 16.013 1.873 -12.884 1.00 85.81 68 CYS A N 1
ATOM 527 C CA . CYS A 1 68 ? 14.951 2.217 -13.816 1.00 85.81 68 CYS A CA 1
ATOM 528 C C . CYS A 1 68 ? 14.194 3.470 -13.347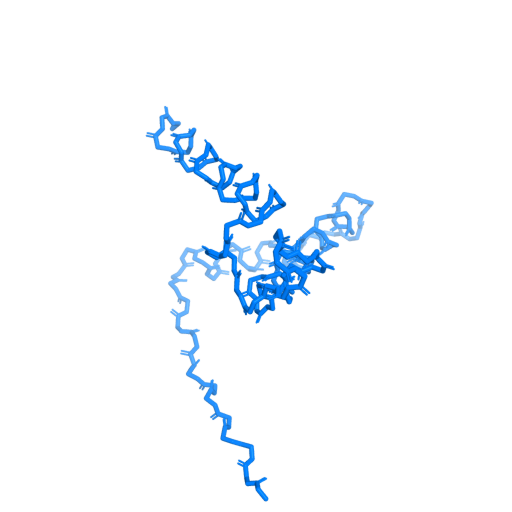 1.00 85.81 68 CYS A C 1
ATOM 530 O O . CYS A 1 68 ? 13.911 3.608 -12.155 1.00 85.81 68 CYS A O 1
ATOM 532 N N . ASP A 1 69 ? 13.765 4.336 -14.272 1.00 81.94 69 ASP A N 1
ATOM 533 C CA . ASP A 1 69 ? 13.052 5.587 -13.951 1.00 81.94 69 ASP A CA 1
ATOM 534 C C . ASP A 1 69 ? 11.864 5.382 -13.003 1.00 81.94 69 ASP A C 1
ATOM 536 O O . ASP A 1 69 ? 11.604 6.177 -12.099 1.00 81.94 69 ASP A O 1
ATOM 540 N N . ARG A 1 70 ? 11.114 4.297 -13.204 1.00 80.81 70 ARG A N 1
ATOM 541 C CA . ARG A 1 70 ? 9.931 3.982 -12.398 1.00 80.81 70 ARG A CA 1
ATOM 542 C C . ARG A 1 70 ? 10.289 3.461 -11.005 1.00 80.81 70 ARG A C 1
ATOM 544 O O . ARG A 1 70 ? 9.586 3.766 -10.041 1.00 80.81 70 ARG A O 1
ATOM 551 N N . CYS A 1 71 ? 11.380 2.713 -10.901 1.00 81.75 71 CYS A N 1
ATOM 552 C CA . CYS A 1 71 ? 11.941 2.198 -9.659 1.00 81.75 71 CYS A CA 1
ATOM 553 C C . CYS A 1 71 ? 12.417 3.373 -8.796 1.00 81.75 71 CYS A C 1
ATOM 555 O O . CYS A 1 71 ? 11.981 3.522 -7.655 1.00 81.75 71 CYS A O 1
ATOM 557 N N . GLN A 1 72 ? 13.189 4.278 -9.408 1.00 84.00 72 GLN A N 1
ATOM 558 C CA . GLN A 1 72 ? 13.699 5.498 -8.790 1.00 84.00 72 GLN A CA 1
ATOM 559 C C . GLN A 1 72 ? 12.558 6.375 -8.257 1.00 84.00 72 GLN A C 1
ATOM 561 O O . GLN A 1 72 ? 12.494 6.642 -7.060 1.00 84.00 72 GLN A O 1
ATOM 566 N N . LYS A 1 73 ? 11.571 6.703 -9.107 1.00 82.50 73 LYS A N 1
ATOM 567 C CA . LYS A 1 73 ? 10.392 7.495 -8.706 1.00 82.50 73 LYS A CA 1
ATOM 568 C C . LYS A 1 73 ? 9.628 6.873 -7.539 1.00 82.50 73 LYS A C 1
ATOM 570 O O . LYS A 1 73 ? 9.108 7.592 -6.690 1.00 82.50 73 LYS A O 1
ATOM 575 N N . THR A 1 74 ? 9.533 5.545 -7.499 1.00 80.75 74 THR A N 1
ATOM 576 C CA . THR A 1 74 ? 8.836 4.840 -6.416 1.00 80.75 74 THR A CA 1
ATOM 577 C C . THR A 1 74 ? 9.605 4.956 -5.102 1.00 80.75 74 THR A C 1
ATOM 579 O O . THR A 1 74 ? 9.008 5.273 -4.072 1.00 80.75 74 THR A O 1
ATOM 582 N N . LEU A 1 75 ? 10.925 4.751 -5.132 1.00 84.06 75 LEU A N 1
ATOM 583 C CA . LEU A 1 75 ? 11.783 4.911 -3.958 1.00 84.06 75 LEU A CA 1
ATOM 584 C C . LEU A 1 75 ? 11.780 6.354 -3.441 1.00 84.06 75 LEU A C 1
ATOM 586 O O . LEU A 1 75 ? 11.664 6.556 -2.232 1.00 84.06 75 LEU A O 1
ATOM 590 N N . ASP A 1 76 ? 11.814 7.340 -4.337 1.00 85.38 76 ASP A N 1
ATOM 591 C CA . ASP A 1 76 ? 11.748 8.759 -3.978 1.00 85.38 76 ASP A CA 1
ATOM 592 C C . ASP A 1 76 ? 10.429 9.092 -3.271 1.00 85.38 76 ASP A C 1
ATOM 594 O O . ASP A 1 76 ? 10.410 9.771 -2.244 1.00 85.38 76 ASP A O 1
ATOM 598 N N . LEU A 1 77 ? 9.308 8.570 -3.776 1.00 82.31 77 LEU A N 1
ATOM 599 C CA . LEU A 1 77 ? 7.988 8.796 -3.188 1.00 82.31 77 LEU A CA 1
ATOM 600 C C . LEU A 1 77 ? 7.896 8.194 -1.776 1.00 82.31 77 LEU A C 1
ATOM 602 O O . LEU A 1 77 ? 7.415 8.855 -0.853 1.00 82.31 77 LEU A O 1
ATOM 606 N N . VAL A 1 78 ? 8.425 6.982 -1.578 1.00 82.31 78 VAL A N 1
ATOM 607 C CA . VAL A 1 78 ? 8.522 6.347 -0.251 1.00 82.31 78 VAL A CA 1
ATOM 608 C C . VAL A 1 78 ? 9.451 7.134 0.679 1.00 82.31 78 VAL A C 1
ATOM 610 O O . VAL A 1 78 ? 9.131 7.313 1.857 1.00 82.31 78 VAL A O 1
ATOM 613 N N . GLY A 1 79 ? 10.578 7.634 0.166 1.00 85.25 79 GLY A N 1
ATOM 614 C CA . GLY A 1 79 ? 11.501 8.495 0.907 1.00 85.25 79 GLY A CA 1
ATOM 615 C C . GLY A 1 79 ? 10.825 9.772 1.408 1.00 85.25 79 GLY A C 1
ATOM 616 O O . GLY A 1 79 ? 10.891 10.081 2.598 1.00 85.25 79 GLY A O 1
ATOM 617 N N . ASN A 1 80 ? 10.088 10.453 0.529 1.00 81.75 80 ASN A N 1
ATOM 618 C CA . ASN A 1 80 ? 9.346 11.672 0.851 1.00 81.75 80 ASN A CA 1
ATOM 619 C C . ASN A 1 80 ? 8.227 11.429 1.874 1.00 81.75 80 ASN A C 1
ATOM 621 O O . ASN A 1 80 ? 8.042 12.225 2.794 1.00 81.75 80 ASN A O 1
ATOM 625 N N . LEU A 1 81 ? 7.495 10.315 1.759 1.00 78.31 81 LEU A N 1
ATOM 626 C CA . LEU A 1 81 ? 6.486 9.929 2.752 1.00 78.31 81 LEU A CA 1
ATOM 627 C C . LEU A 1 81 ? 7.111 9.705 4.135 1.00 78.31 81 LEU A C 1
ATOM 629 O O . LEU A 1 81 ? 6.580 10.191 5.132 1.00 78.31 81 LEU A O 1
ATOM 633 N N . ARG A 1 82 ? 8.257 9.014 4.205 1.00 81.00 82 ARG A N 1
ATOM 634 C CA . ARG A 1 82 ? 8.980 8.800 5.469 1.00 81.00 82 ARG A CA 1
ATOM 635 C C . ARG A 1 82 ? 9.467 10.101 6.094 1.00 81.00 82 ARG A C 1
ATOM 637 O O . ARG A 1 82 ? 9.397 10.217 7.312 1.00 81.00 82 ARG A O 1
ATOM 644 N N . ALA A 1 83 ? 9.959 11.046 5.293 1.00 84.56 83 ALA A N 1
ATOM 645 C CA . ALA A 1 83 ? 10.392 12.350 5.793 1.00 84.56 83 ALA A CA 1
ATOM 646 C C . ALA A 1 83 ? 9.227 13.084 6.473 1.00 84.56 83 ALA A C 1
ATOM 648 O O . ALA A 1 83 ? 9.315 13.425 7.648 1.00 84.56 83 ALA A O 1
ATOM 649 N N . ARG A 1 84 ? 8.083 13.177 5.787 1.00 81.81 84 ARG A N 1
ATOM 650 C CA . ARG A 1 84 ? 6.882 13.841 6.316 1.00 81.81 84 ARG A CA 1
ATOM 651 C C . ARG A 1 84 ? 6.337 13.201 7.591 1.00 81.81 84 ARG A C 1
ATOM 653 O O . ARG A 1 84 ? 5.852 13.911 8.457 1.00 81.81 84 ARG A O 1
ATOM 660 N N . LEU A 1 85 ? 6.405 11.874 7.711 1.00 77.50 85 LEU A N 1
ATOM 661 C CA . LEU A 1 85 ? 5.962 11.165 8.918 1.00 77.50 85 LEU A CA 1
ATOM 662 C C . LEU A 1 85 ? 6.890 11.366 10.123 1.00 77.50 85 LEU A C 1
ATOM 664 O O . LEU A 1 85 ? 6.455 11.144 11.242 1.00 77.50 85 LEU A O 1
ATOM 668 N N . ARG A 1 86 ? 8.159 11.736 9.918 1.00 77.19 86 ARG A N 1
ATOM 669 C CA . ARG A 1 86 ? 9.088 12.057 11.018 1.00 77.19 86 ARG A CA 1
ATOM 670 C C . ARG A 1 86 ? 8.944 13.492 11.515 1.00 77.19 86 ARG A C 1
ATOM 672 O O . ARG A 1 86 ? 9.400 13.800 12.609 1.00 77.19 86 ARG A O 1
ATOM 679 N N . GLU A 1 87 ? 8.387 14.355 10.676 1.00 74.38 87 GLU A N 1
ATOM 680 C CA . GLU A 1 87 ? 8.159 15.775 10.949 1.00 74.38 87 GLU A CA 1
ATOM 681 C C . GLU A 1 87 ? 6.772 16.048 11.562 1.00 74.38 87 GLU A C 1
ATOM 683 O O . GLU A 1 87 ? 6.524 17.168 12.007 1.00 74.38 87 GLU A O 1
ATOM 688 N N . ALA A 1 88 ? 5.881 15.049 11.564 1.00 56.25 88 ALA A N 1
ATOM 689 C CA . ALA A 1 88 ? 4.529 15.089 12.126 1.00 56.25 88 ALA A CA 1
ATOM 690 C C . ALA A 1 88 ? 4.488 14.491 13.539 1.00 56.25 88 ALA A C 1
ATOM 692 O O . ALA A 1 88 ? 3.700 15.015 14.359 1.00 56.25 88 ALA A O 1
#

Mean predicted aligned error: 11.11 Å